Protein AF-A0A5K0YU19-F1 (afdb_monomer_lite)

Secondary structure (DSSP, 8-state):
-----SEETTEE-SS-------SEEEE-SS----HHHHHHHHHHH-EEEEESSHHHHH-

Structure (mmCIF, N/CA/C/O backbone):
data_AF-A0A5K0YU19-F1
#
_entry.id   AF-A0A5K0YU19-F1
#
loop_
_atom_site.group_PDB
_atom_site.id
_atom_site.type_symbol
_atom_site.label_atom_id
_atom_site.label_alt_id
_atom_site.label_comp_id
_atom_site.label_asym_id
_atom_site.label_entity_id
_atom_site.label_seq_id
_atom_site.pdbx_PDB_ins_code
_atom_site.Cartn_x
_atom_site.Cartn_y
_atom_site.Cartn_z
_atom_site.occupancy
_atom_site.B_iso_or_equiv
_atom_site.auth_seq_id
_atom_site.auth_comp_id
_atom_site.auth_asym_id
_atom_site.auth_atom_id
_atom_site.pdbx_PDB_model_num
ATOM 1 N N . ASP A 1 1 ? 11.568 16.976 -2.707 1.00 74.62 1 ASP A N 1
ATOM 2 C CA . ASP A 1 1 ? 10.878 15.942 -3.500 1.00 74.62 1 ASP A CA 1
ATOM 3 C C . ASP A 1 1 ? 11.881 15.047 -4.193 1.00 74.62 1 ASP A C 1
ATOM 5 O O . ASP A 1 1 ? 12.789 15.554 -4.844 1.00 74.62 1 ASP A O 1
ATOM 9 N N . LEU A 1 2 ? 11.762 13.731 -3.994 1.00 89.69 2 LEU A N 1
ATOM 10 C CA . LEU A 1 2 ? 12.573 12.756 -4.719 1.00 89.69 2 LEU A CA 1
ATOM 11 C C . LEU A 1 2 ? 12.016 12.635 -6.141 1.00 89.69 2 LEU A C 1
ATOM 13 O O . LEU A 1 2 ? 10.874 12.215 -6.320 1.00 89.69 2 LEU A O 1
ATOM 17 N N . VAL A 1 3 ? 12.809 13.031 -7.137 1.00 90.62 3 VAL A N 1
ATOM 18 C CA . VAL A 1 3 ? 12.427 12.931 -8.551 1.00 90.62 3 VAL A CA 1
ATOM 19 C C . VAL A 1 3 ? 12.838 11.558 -9.063 1.00 90.62 3 VAL A C 1
ATOM 21 O O . VAL A 1 3 ? 14.026 11.251 -9.131 1.00 90.62 3 VAL A O 1
ATOM 24 N N . LEU A 1 4 ? 11.847 10.738 -9.402 1.00 93.94 4 LEU A N 1
ATOM 25 C CA . LEU A 1 4 ? 12.056 9.409 -9.961 1.00 93.94 4 LEU A CA 1
ATOM 26 C C . LEU A 1 4 ? 12.031 9.454 -11.493 1.00 93.94 4 LEU A C 1
ATOM 28 O O . LEU A 1 4 ? 11.253 10.197 -12.106 1.00 93.94 4 LEU A O 1
ATOM 32 N N . GLU A 1 5 ? 12.883 8.639 -12.111 1.00 95.12 5 GLU A N 1
ATOM 33 C CA . GLU A 1 5 ? 12.895 8.460 -13.560 1.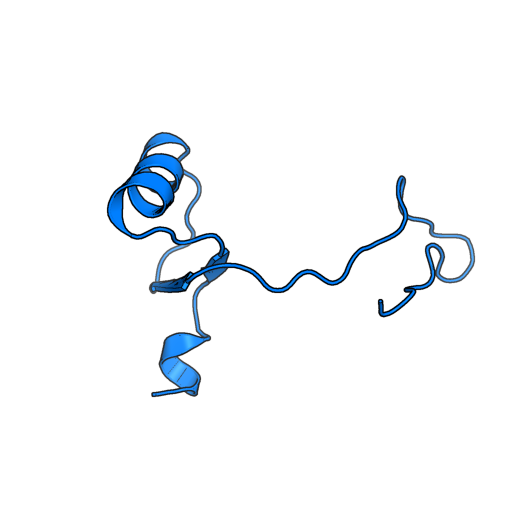00 95.12 5 GLU A CA 1
ATOM 34 C C . GLU A 1 5 ? 11.571 7.847 -14.034 1.00 95.12 5 GLU A C 1
ATOM 36 O O . GLU A 1 5 ? 11.013 6.949 -13.405 1.00 95.12 5 GLU A O 1
ATOM 41 N N . ARG A 1 6 ? 11.045 8.343 -15.161 1.00 95.94 6 ARG A N 1
ATOM 42 C CA . ARG A 1 6 ? 9.784 7.840 -15.738 1.00 95.94 6 ARG A CA 1
ATOM 43 C C . ARG A 1 6 ? 9.977 6.569 -16.562 1.00 95.94 6 ARG A C 1
ATOM 45 O O . ARG A 1 6 ? 9.022 5.822 -16.762 1.00 95.94 6 ARG A O 1
ATOM 52 N N . CYS A 1 7 ? 11.176 6.378 -17.099 1.00 96.44 7 CYS A N 1
ATOM 53 C CA . CYS A 1 7 ? 11.473 5.364 -18.094 1.00 96.44 7 CYS A CA 1
ATOM 54 C C . CYS A 1 7 ? 12.692 4.555 -17.682 1.00 96.44 7 CYS A C 1
ATOM 56 O O . CYS A 1 7 ? 13.678 5.121 -17.224 1.00 96.44 7 CYS A O 1
ATOM 58 N N . ILE A 1 8 ? 12.629 3.251 -17.920 1.00 95.31 8 ILE A N 1
ATOM 59 C CA . ILE A 1 8 ? 13.764 2.341 -17.845 1.00 95.31 8 ILE A CA 1
ATOM 60 C C . ILE A 1 8 ? 13.903 1.721 -19.236 1.00 95.31 8 ILE A C 1
ATOM 62 O O . ILE A 1 8 ? 13.026 0.980 -19.689 1.00 95.31 8 ILE A O 1
ATOM 66 N N . ASN A 1 9 ? 14.995 2.050 -19.929 1.00 95.00 9 ASN A N 1
ATOM 67 C CA . ASN A 1 9 ? 15.189 1.747 -21.351 1.00 95.00 9 ASN A CA 1
ATOM 68 C C . ASN A 1 9 ? 14.014 2.286 -22.195 1.00 95.00 9 ASN A C 1
ATOM 70 O O . ASN A 1 9 ? 13.687 3.467 -22.116 1.00 95.00 9 ASN A O 1
ATOM 74 N N . GLU A 1 10 ? 13.359 1.432 -22.982 1.00 95.06 10 GLU A N 1
ATOM 75 C CA . GLU A 1 10 ? 12.200 1.800 -23.808 1.00 95.06 10 GLU A CA 1
ATOM 76 C C . GLU A 1 10 ? 10.857 1.681 -23.062 1.00 95.06 10 GLU A C 1
ATOM 78 O O . GLU A 1 10 ? 9.805 1.986 -23.619 1.00 95.06 10 GLU A O 1
ATOM 83 N N . THR A 1 11 ? 10.867 1.243 -21.796 1.00 95.69 11 THR A N 1
ATOM 84 C CA . THR A 1 11 ? 9.647 1.073 -20.992 1.00 95.69 11 THR A CA 1
ATOM 85 C C . THR A 1 11 ? 9.413 2.299 -20.117 1.00 95.69 11 THR A C 1
ATOM 87 O O . THR A 1 11 ? 10.224 2.601 -19.247 1.00 95.69 11 THR A O 1
ATOM 90 N N . CYS A 1 12 ? 8.290 2.991 -20.312 1.00 96.06 12 CYS A N 1
ATOM 91 C CA . CYS A 1 12 ? 7.930 4.204 -19.575 1.00 96.06 12 CYS A CA 1
ATOM 92 C C . CYS A 1 12 ? 6.573 4.073 -18.881 1.00 96.06 12 CYS A C 1
ATOM 94 O O . CYS A 1 12 ? 5.639 3.500 -19.440 1.00 96.06 12 CYS A O 1
ATOM 96 N N . LEU A 1 13 ? 6.436 4.692 -17.707 1.00 95.94 13 LEU A N 1
ATOM 97 C CA . LEU A 1 13 ? 5.135 4.913 -17.074 1.00 95.94 13 LEU A CA 1
ATOM 98 C C . LEU A 1 13 ? 4.354 6.028 -17.789 1.00 95.94 13 LEU A C 1
ATOM 100 O O . LEU A 1 13 ? 4.944 6.939 -18.377 1.00 95.94 13 LEU A O 1
ATOM 104 N N . SER A 1 14 ? 3.021 5.971 -17.711 1.00 96.12 14 SER A N 1
ATOM 105 C CA . SER A 1 14 ? 2.129 7.005 -18.259 1.00 96.12 14 SER A CA 1
ATOM 106 C C . SER A 1 14 ? 2.320 8.362 -17.576 1.00 96.12 14 SER A C 1
ATOM 108 O O . SER A 1 14 ? 2.194 9.403 -18.216 1.00 96.12 14 SER A O 1
ATOM 110 N N . GLU A 1 15 ? 2.670 8.350 -16.290 1.00 94.69 15 GLU A N 1
ATOM 111 C CA . GLU A 1 15 ? 2.935 9.534 -15.475 1.00 94.69 15 GLU A CA 1
ATOM 112 C C . GLU A 1 15 ? 4.273 9.407 -14.742 1.00 94.69 15 GLU A C 1
ATOM 114 O O . GLU A 1 15 ? 4.811 8.312 -14.580 1.00 94.69 15 GLU A O 1
ATOM 119 N N . HIS A 1 16 ? 4.824 10.535 -14.283 1.00 94.50 16 HIS A N 1
ATOM 120 C CA . HIS A 1 16 ? 6.009 10.503 -13.429 1.00 94.50 16 HIS A CA 1
ATOM 121 C C . HIS A 1 16 ? 5.670 9.869 -12.072 1.00 94.50 16 HIS A C 1
ATOM 123 O O . HIS A 1 16 ? 4.766 10.370 -11.392 1.00 94.50 16 HIS A O 1
ATOM 129 N N . PRO A 1 17 ? 6.394 8.816 -11.652 1.00 95.19 17 PRO A N 1
ATOM 130 C CA . PRO A 1 17 ? 6.192 8.224 -10.340 1.00 95.19 17 PRO A CA 1
ATOM 131 C C . PRO A 1 17 ? 6.524 9.229 -9.231 1.00 95.19 17 PRO A C 1
ATOM 133 O O . PRO A 1 17 ? 7.421 10.066 -9.361 1.00 95.19 17 PRO A O 1
ATOM 136 N N . LYS A 1 18 ? 5.768 9.149 -8.134 1.00 93.31 18 LYS A N 1
ATOM 137 C CA . LYS A 1 18 ? 5.854 10.068 -6.994 1.00 93.31 18 LYS A CA 1
ATOM 138 C C . LYS A 1 18 ? 6.145 9.285 -5.727 1.00 93.31 18 LYS A C 1
ATOM 140 O O . LYS A 1 18 ? 5.566 8.225 -5.509 1.00 93.31 18 LYS A O 1
ATOM 145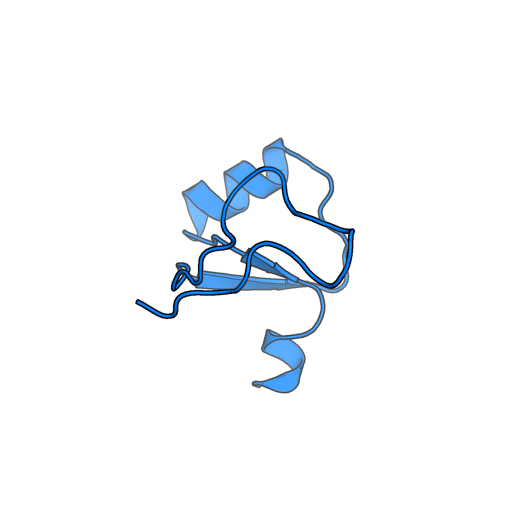 N N . VAL A 1 19 ? 6.987 9.853 -4.872 1.00 93.56 19 VAL A N 1
ATOM 146 C CA . VAL A 1 19 ? 7.146 9.387 -3.493 1.00 93.56 19 VAL A CA 1
ATOM 147 C C . VAL A 1 19 ? 6.299 10.269 -2.595 1.00 93.56 19 VAL A C 1
ATOM 149 O O . VAL A 1 19 ? 6.453 11.489 -2.597 1.00 93.56 19 VAL A O 1
ATOM 152 N N . ILE A 1 20 ? 5.390 9.644 -1.854 1.00 92.19 20 ILE A N 1
ATOM 153 C CA . ILE A 1 20 ? 4.443 10.323 -0.972 1.00 92.19 20 ILE A CA 1
ATOM 154 C C . ILE A 1 20 ? 4.510 9.637 0.390 1.00 92.19 20 ILE A C 1
ATOM 156 O O . ILE A 1 20 ? 4.495 8.410 0.468 1.00 92.19 20 ILE A O 1
ATOM 160 N N . ALA A 1 21 ? 4.581 10.427 1.460 1.00 91.88 21 ALA A N 1
ATOM 161 C CA . ALA A 1 21 ? 4.355 9.918 2.806 1.00 91.88 21 ALA A CA 1
ATOM 162 C C . ALA A 1 21 ? 2.845 9.707 2.997 1.00 91.88 21 ALA A C 1
ATOM 164 O O . ALA A 1 21 ? 2.075 10.666 2.918 1.00 91.88 21 ALA A O 1
ATOM 165 N N . GLY A 1 22 ? 2.434 8.451 3.178 1.00 90.94 22 GLY A N 1
ATOM 166 C CA . GLY A 1 22 ? 1.040 8.089 3.439 1.00 90.94 22 GLY A CA 1
ATOM 167 C C . GLY A 1 22 ? 0.565 8.486 4.842 1.00 90.94 22 GLY A C 1
ATOM 168 O O . GLY A 1 22 ? 1.291 9.113 5.613 1.00 90.94 22 GLY A O 1
ATOM 169 N N . LEU A 1 23 ? -0.671 8.100 5.162 1.00 94.88 23 LEU A N 1
ATOM 170 C CA . LEU A 1 23 ? -1.245 8.184 6.505 1.00 94.88 23 LEU A CA 1
ATOM 171 C C . LEU A 1 23 ? -0.835 6.941 7.320 1.00 94.88 23 LEU A C 1
ATOM 173 O O . LEU A 1 23 ? 0.332 6.551 7.322 1.00 94.88 23 LEU A O 1
ATOM 177 N N . LYS A 1 24 ? -1.782 6.309 8.022 1.00 95.69 24 LYS A N 1
ATOM 178 C CA . LYS A 1 24 ? -1.545 5.057 8.749 1.00 95.69 24 LYS A CA 1
ATOM 179 C C . LYS A 1 24 ? -1.502 3.873 7.772 1.00 95.69 24 LYS A C 1
ATOM 181 O O . LYS A 1 24 ? -2.081 3.934 6.683 1.00 95.69 24 LYS A O 1
ATOM 186 N N . SER A 1 25 ? -0.853 2.786 8.180 1.00 94.75 25 SER A N 1
ATOM 187 C CA . SER A 1 25 ? -0.862 1.501 7.474 1.00 94.75 25 SER A CA 1
ATOM 188 C C . SER A 1 25 ? -1.568 0.425 8.299 1.00 94.75 25 SER A C 1
ATOM 190 O O . SER A 1 25 ? -1.594 0.493 9.529 1.00 94.75 25 SER A O 1
ATOM 192 N N . SER A 1 26 ? -2.153 -0.562 7.621 1.00 95.94 26 SER A N 1
ATOM 193 C CA . SER A 1 26 ? -2.709 -1.761 8.249 1.00 95.94 26 SER A CA 1
ATOM 194 C C . SER A 1 26 ? -2.141 -2.997 7.571 1.00 95.94 26 SER A C 1
ATOM 196 O O . SER A 1 26 ? -2.177 -3.092 6.350 1.00 95.94 26 SER A O 1
ATOM 198 N N . THR A 1 27 ? -1.690 -3.956 8.370 1.00 96.25 27 THR A N 1
ATOM 199 C CA . THR A 1 27 ? -1.223 -5.257 7.892 1.00 96.25 27 THR A CA 1
ATOM 200 C C . THR A 1 27 ? -2.235 -6.333 8.275 1.00 96.25 27 THR A C 1
ATOM 202 O O . THR A 1 27 ? -2.763 -6.301 9.390 1.00 96.25 27 THR A O 1
ATOM 205 N N . ALA A 1 28 ? -2.521 -7.271 7.375 1.00 95.12 28 ALA A N 1
ATOM 206 C CA . ALA A 1 28 ? -3.357 -8.439 7.652 1.00 95.12 28 ALA A CA 1
ATOM 207 C C . ALA A 1 28 ? -2.929 -9.626 6.781 1.00 95.12 28 ALA A C 1
ATOM 209 O O . ALA A 1 28 ? -2.396 -9.430 5.702 1.00 95.12 28 ALA A O 1
ATOM 210 N N . ASP A 1 29 ? -3.233 -10.854 7.187 1.00 96.62 29 ASP A N 1
ATOM 211 C CA . ASP A 1 29 ? -2.949 -12.080 6.422 1.00 96.62 29 ASP A CA 1
ATOM 212 C C . ASP A 1 29 ? -3.924 -12.313 5.247 1.00 96.62 29 ASP A C 1
ATOM 214 O O . ASP A 1 29 ? -4.189 -13.452 4.853 1.00 96.62 29 ASP A O 1
ATOM 218 N N . ILE A 1 30 ? -4.494 -11.234 4.699 1.00 95.12 30 ILE A N 1
ATOM 219 C CA . ILE A 1 30 ? -5.490 -11.272 3.629 1.00 95.12 30 ILE A CA 1
ATOM 220 C C . ILE A 1 30 ? -5.201 -10.228 2.549 1.00 95.12 30 ILE A C 1
ATOM 222 O O . ILE A 1 30 ? -4.965 -9.053 2.833 1.00 95.12 30 ILE A O 1
ATOM 226 N N . PHE A 1 31 ? -5.373 -10.633 1.291 1.00 96.19 31 PHE A N 1
ATOM 227 C CA . PHE A 1 31 ? -5.400 -9.703 0.170 1.00 96.19 31 PHE A CA 1
ATOM 228 C C . PHE A 1 31 ? -6.740 -8.954 0.123 1.00 96.19 31 PHE A C 1
ATOM 230 O O . PHE A 1 31 ? -7.811 -9.555 -0.019 1.00 96.19 31 PHE A O 1
ATOM 237 N N . VAL A 1 32 ? -6.701 -7.624 0.221 1.00 96.31 32 VAL A N 1
ATOM 238 C CA . VAL A 1 32 ? -7.915 -6.799 0.276 1.00 96.31 32 VAL A CA 1
ATOM 239 C C . VAL A 1 32 ? -8.368 -6.356 -1.121 1.00 96.31 32 VAL A C 1
ATOM 241 O O . VAL A 1 32 ? -8.053 -5.254 -1.583 1.00 96.31 32 VAL A O 1
ATOM 244 N N . ASP A 1 33 ? -9.222 -7.169 -1.754 1.00 96.94 33 ASP A N 1
ATOM 245 C CA . ASP A 1 33 ? -9.968 -6.779 -2.961 1.00 96.94 33 ASP A CA 1
ATOM 246 C C . ASP A 1 33 ? -11.472 -6.564 -2.734 1.00 96.94 33 ASP A C 1
ATOM 248 O O . ASP A 1 33 ? -12.337 -7.217 -3.313 1.00 96.94 33 ASP A O 1
ATOM 252 N N . ASN A 1 34 ? -11.806 -5.642 -1.833 1.00 97.50 34 ASN A N 1
ATOM 253 C CA . ASN A 1 34 ? -13.187 -5.254 -1.576 1.00 97.50 34 ASN A CA 1
ATOM 254 C C . ASN A 1 34 ? -13.280 -3.739 -1.376 1.00 97.50 34 ASN A C 1
ATOM 256 O O . ASN A 1 34 ? -12.697 -3.198 -0.439 1.00 97.50 34 ASN A O 1
ATOM 260 N N . ALA A 1 35 ? -14.021 -3.054 -2.251 1.00 97.94 35 ALA A N 1
ATOM 261 C CA . ALA A 1 35 ? -14.135 -1.596 -2.215 1.00 97.94 35 ALA A CA 1
ATOM 262 C C . ALA A 1 35 ? -14.740 -1.083 -0.899 1.00 97.94 35 ALA A C 1
ATOM 264 O O . ALA A 1 35 ? -14.148 -0.222 -0.257 1.00 97.94 35 ALA A O 1
ATOM 265 N N . ALA A 1 36 ? -15.852 -1.675 -0.451 1.00 98.50 36 ALA A N 1
ATOM 266 C CA . ALA A 1 36 ? -16.526 -1.257 0.777 1.00 98.50 36 ALA A CA 1
ATOM 267 C C . ALA A 1 36 ? -15.639 -1.440 2.019 1.00 98.50 36 ALA A C 1
ATOM 269 O O . ALA A 1 36 ? -15.656 -0.609 2.925 1.00 98.50 36 ALA A O 1
ATOM 270 N N . TYR A 1 37 ? -14.837 -2.506 2.057 1.00 97.50 37 TYR A N 1
ATOM 271 C CA . TYR A 1 37 ? -13.912 -2.741 3.159 1.00 97.50 37 TYR A CA 1
ATOM 272 C C . TYR A 1 37 ? -12.743 -1.749 3.151 1.00 97.50 37 TYR A C 1
ATOM 274 O O . TYR A 1 37 ? -12.413 -1.201 4.200 1.00 97.50 37 TYR A O 1
ATOM 282 N N . ARG A 1 38 ? -12.163 -1.438 1.982 1.00 96.75 38 ARG A N 1
ATOM 283 C CA . ARG A 1 38 ? -11.115 -0.403 1.870 1.00 96.75 38 ARG A CA 1
ATOM 284 C C . ARG A 1 38 ? -11.627 0.975 2.299 1.00 96.75 38 ARG A C 1
ATOM 286 O O . ARG A 1 38 ? -10.934 1.667 3.041 1.00 96.75 38 ARG A O 1
ATOM 293 N N . ASP A 1 39 ? -12.850 1.333 1.910 1.00 98.00 39 ASP A N 1
ATOM 294 C CA . ASP A 1 39 ? -13.482 2.592 2.322 1.00 98.00 39 ASP A CA 1
ATOM 295 C C . ASP A 1 39 ? -13.701 2.642 3.836 1.00 98.00 39 ASP A C 1
ATOM 297 O O . ASP A 1 39 ? -13.392 3.648 4.477 1.00 98.00 39 ASP A O 1
ATOM 301 N N . PHE A 1 40 ? -14.178 1.542 4.426 1.00 98.12 40 PHE A N 1
ATOM 302 C CA . PHE A 1 40 ? -14.323 1.416 5.874 1.00 98.12 40 PHE A CA 1
ATOM 303 C C . PHE A 1 40 ? -12.987 1.615 6.601 1.00 98.12 40 PHE A C 1
ATOM 305 O O . PHE A 1 40 ? -12.937 2.367 7.577 1.00 98.12 40 PHE A O 1
ATOM 312 N N . LEU A 1 41 ? -11.904 0.989 6.123 1.00 97.50 41 LEU A N 1
ATOM 313 C CA . LEU A 1 41 ? -10.572 1.125 6.722 1.00 97.50 41 LEU A CA 1
ATOM 314 C C . LEU A 1 41 ? -10.074 2.576 6.684 1.00 97.50 41 LEU A C 1
ATOM 316 O O . LEU A 1 41 ? -9.577 3.083 7.692 1.00 97.50 41 LEU A O 1
ATOM 320 N N . PHE A 1 42 ? -10.252 3.264 5.555 1.00 97.62 42 PHE A N 1
ATOM 321 C CA . PHE A 1 42 ? -9.875 4.670 5.431 1.00 97.62 42 PHE A CA 1
ATOM 322 C C . PHE A 1 42 ? -10.719 5.568 6.345 1.00 97.62 42 PHE A C 1
ATOM 324 O O . PHE A 1 42 ? -10.168 6.347 7.117 1.00 97.62 42 PHE A O 1
ATOM 331 N N . GLN A 1 43 ? -12.047 5.444 6.311 1.00 98.25 43 GLN A N 1
ATOM 332 C CA . GLN A 1 43 ? -12.948 6.319 7.073 1.00 98.25 43 GLN A CA 1
ATOM 333 C C . GLN A 1 43 ? -12.854 6.106 8.588 1.00 98.25 43 GLN A C 1
ATOM 335 O O . GLN A 1 43 ? -13.037 7.050 9.353 1.00 98.25 43 GLN A O 1
ATOM 340 N N . THR A 1 44 ? -12.577 4.876 9.023 1.00 98.38 44 THR A N 1
ATOM 341 C CA . THR A 1 44 ? -12.563 4.516 10.448 1.00 98.38 44 THR A CA 1
ATOM 342 C C . THR A 1 44 ? -11.186 4.700 11.074 1.00 98.38 44 THR A C 1
ATOM 344 O O . THR A 1 44 ? -11.084 5.135 12.220 1.00 98.38 44 THR A O 1
ATOM 347 N N . PHE A 1 45 ? -10.119 4.369 10.341 1.00 97.19 45 PHE A N 1
ATOM 348 C CA . PHE A 1 45 ? -8.762 4.314 10.890 1.00 97.19 45 PHE A CA 1
ATOM 349 C C . PHE A 1 45 ? -7.786 5.286 10.223 1.00 97.19 45 PHE A C 1
ATOM 351 O O . PHE A 1 45 ? -6.666 5.433 10.712 1.00 97.19 45 PHE A O 1
ATOM 358 N N . GLU A 1 46 ? -8.189 5.979 9.153 1.00 97.44 46 GLU A N 1
ATOM 359 C CA . GLU A 1 46 ? -7.315 6.828 8.326 1.00 97.44 46 GLU A CA 1
ATOM 360 C C . GLU A 1 46 ? -6.128 6.039 7.749 1.00 97.44 46 GLU A C 1
ATOM 362 O O . GLU A 1 46 ? -4.993 6.519 7.690 1.00 97.44 46 GLU A O 1
ATOM 367 N N . VAL A 1 47 ? -6.386 4.788 7.360 1.00 96.88 47 VAL A N 1
ATOM 368 C CA . VAL A 1 47 ? -5.406 3.917 6.705 1.00 96.88 47 VAL A CA 1
ATOM 369 C C . VAL A 1 47 ? -5.348 4.255 5.220 1.00 96.88 47 VAL A C 1
ATOM 371 O O . VAL A 1 47 ? -6.360 4.167 4.530 1.00 96.88 47 VAL A O 1
ATOM 374 N N . SER A 1 48 ? -4.168 4.622 4.714 1.00 95.50 48 SER A N 1
ATOM 375 C CA . SER A 1 48 ? -3.951 4.886 3.281 1.00 95.50 48 SER A CA 1
ATOM 376 C C . SER A 1 48 ? -3.305 3.719 2.536 1.00 95.50 48 SER A C 1
ATOM 378 O O . SER A 1 48 ? -3.322 3.704 1.308 1.00 95.50 48 SER A O 1
ATOM 380 N N . THR A 1 49 ? -2.718 2.769 3.268 1.00 95.62 49 THR A N 1
ATOM 381 C CA . THR A 1 49 ? -2.003 1.618 2.707 1.00 95.62 49 THR A CA 1
ATOM 382 C C . THR A 1 49 ? -2.361 0.362 3.487 1.00 95.62 49 THR A C 1
ATOM 384 O O . THR A 1 49 ? -2.321 0.364 4.717 1.00 95.62 49 THR A O 1
ATOM 387 N N . VAL A 1 50 ? -2.678 -0.708 2.767 1.00 96.19 50 VAL A N 1
ATOM 388 C CA . VAL A 1 50 ? -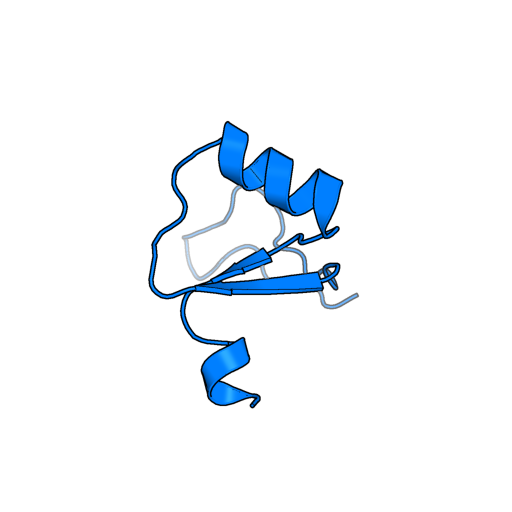2.859 -2.048 3.328 1.0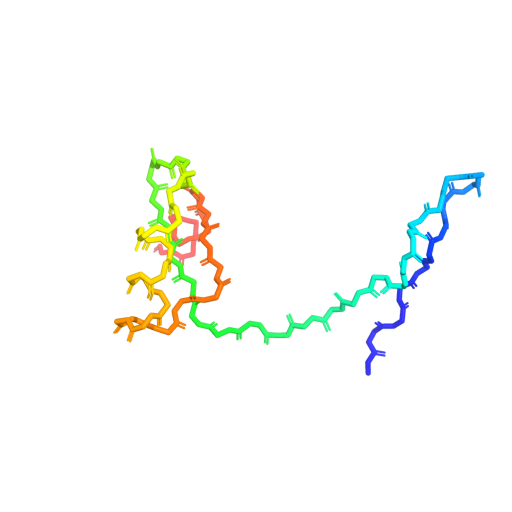0 96.19 50 VAL A CA 1
ATOM 389 C C . VAL A 1 50 ? -1.857 -2.997 2.688 1.00 96.19 50 VAL A C 1
ATOM 391 O O . VAL A 1 50 ? -1.591 -2.878 1.491 1.00 96.19 50 VAL A O 1
ATOM 394 N N . ASP A 1 51 ? -1.290 -3.893 3.481 1.00 96.19 51 ASP A N 1
ATOM 395 C CA . ASP A 1 51 ? -0.316 -4.890 3.041 1.00 96.19 51 ASP A CA 1
ATOM 396 C C . ASP A 1 51 ? -0.395 -6.160 3.906 1.00 96.19 51 ASP A C 1
ATOM 398 O O . ASP A 1 51 ? -1.270 -6.260 4.772 1.00 96.19 51 ASP A O 1
ATOM 402 N N . GLU A 1 52 ? 0.491 -7.130 3.673 1.00 97.00 52 GLU A N 1
ATOM 403 C CA . GLU A 1 52 ? 0.418 -8.447 4.316 1.00 97.00 52 GLU A CA 1
ATOM 404 C C . GLU A 1 52 ? 1.517 -8.685 5.372 1.00 97.00 52 GLU A C 1
ATOM 406 O O . GLU A 1 52 ? 1.379 -9.584 6.204 1.00 97.00 52 GLU A O 1
ATOM 411 N N . GLU A 1 53 ? 2.555 -7.834 5.453 1.00 95.81 53 GLU A N 1
ATOM 412 C CA . GLU A 1 53 ? 3.741 -8.136 6.269 1.00 95.81 53 GLU A CA 1
ATOM 413 C C . GLU A 1 53 ? 4.343 -6.972 7.074 1.00 95.81 53 GLU A C 1
ATOM 415 O O . GLU A 1 53 ? 4.999 -7.222 8.086 1.00 95.81 53 GLU A O 1
ATOM 420 N N . SER A 1 54 ? 4.169 -5.707 6.680 1.00 94.56 54 SER A N 1
ATOM 421 C CA . SER A 1 54 ? 4.969 -4.581 7.197 1.00 94.56 54 SER A CA 1
ATOM 422 C C . SER A 1 54 ? 4.911 -4.448 8.717 1.00 94.56 54 SER A C 1
ATOM 424 O O . SER A 1 54 ? 5.953 -4.331 9.364 1.00 94.56 54 SER A O 1
ATOM 426 N N . A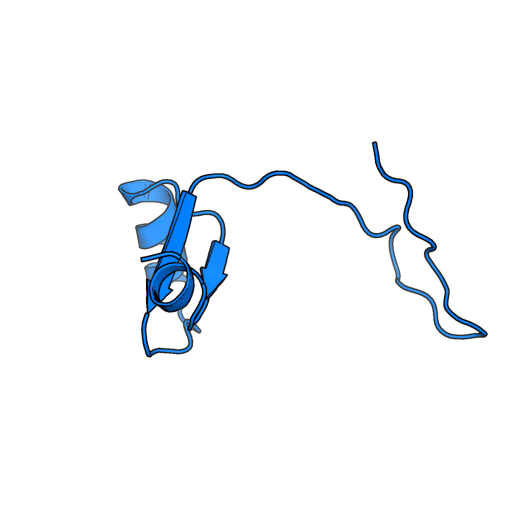LA A 1 55 ? 3.718 -4.500 9.315 1.00 94.44 55 ALA A N 1
ATOM 427 C CA . ALA A 1 55 ? 3.589 -4.427 10.768 1.00 94.44 55 ALA A CA 1
ATOM 428 C C . ALA A 1 55 ? 4.138 -5.684 11.460 1.00 94.44 55 ALA A C 1
ATOM 430 O O . ALA A 1 55 ? 4.656 -5.575 12.564 1.00 94.44 55 ALA A O 1
ATOM 431 N N . ALA A 1 56 ? 4.076 -6.858 10.824 1.00 94.31 56 ALA A N 1
ATOM 432 C CA . ALA A 1 56 ? 4.609 -8.100 11.388 1.00 94.31 56 ALA A CA 1
ATOM 433 C C . ALA A 1 56 ? 6.148 -8.125 11.443 1.00 94.31 56 ALA A C 1
ATOM 435 O O . ALA A 1 56 ? 6.709 -8.851 12.256 1.00 94.31 56 ALA A O 1
ATOM 436 N N . ILE A 1 57 ? 6.826 -7.347 10.590 1.00 93.25 57 ILE A N 1
ATOM 437 C CA . ILE A 1 57 ? 8.292 -7.198 10.600 1.00 93.25 57 ILE A CA 1
ATOM 438 C C . ILE A 1 57 ? 8.753 -6.077 11.542 1.00 93.25 57 ILE A C 1
ATOM 440 O O . ILE A 1 57 ? 9.852 -6.143 12.090 1.00 93.25 57 ILE A O 1
ATOM 444 N N . VAL A 1 58 ? 7.950 -5.019 11.691 1.00 85.75 58 VAL A N 1
ATOM 445 C CA . VAL A 1 58 ? 8.286 -3.852 12.525 1.00 85.75 58 VAL A CA 1
ATOM 446 C C . VAL A 1 58 ? 8.016 -4.095 14.017 1.00 85.75 58 VAL A C 1
ATOM 448 O O . VAL A 1 58 ? 8.679 -3.468 14.847 1.00 85.75 58 VAL A O 1
ATOM 451 N N . MET A 1 59 ? 7.052 -4.960 14.352 1.00 54.62 59 MET A N 1
ATOM 452 C CA . MET A 1 59 ? 6.716 -5.359 15.730 1.00 54.62 59 MET A CA 1
ATOM 453 C C . MET A 1 59 ? 7.629 -6.467 16.255 1.00 54.62 59 MET A C 1
ATOM 455 O O . MET A 1 59 ? 7.977 -6.389 17.456 1.00 54.62 59 MET A O 1
#

Sequence (59 aa):
DLVLERCINETCLSEHPKVIAGLKSSTADIFVDNAAYRDFLFQTFEVSTVDEESAAIVM

Organism: NCBI:txid210225

InterPro domains:
  IPR035994 Nucleoside phosphorylase superfamily [G3DSA:3.40.50.1580] (1-59)
  IPR035994 Nucleoside phosphorylase superfamily [SSF53167] (8-58)

pLDDT: mean 94.35, std 6.28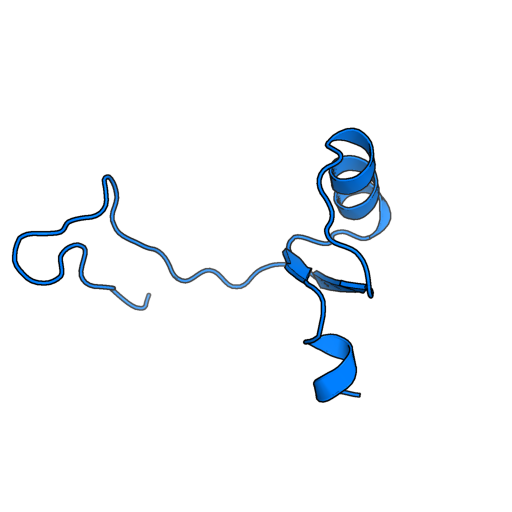, range [54.62, 98.5]

Foldseek 3Di:
DDFDDQDDVPDGDPDGDDDDDADDEEADCDDDPDPVVVVCCCVPPVHPYYYHPPVVVVD

Radius of gyration: 15.11 Å; chains: 1; bounding box: 32×28×40 Å